Protein AF-A0A380EKN5-F1 (afdb_monomer)

Mean predicted aligned error: 5.37 Å

pLDDT: mean 86.62, std 10.3, range [57.97, 96.75]

Nearest PDB structures (foldseek):
  8b2j-assembly2_B  TM=3.883E-01  e=3.555E+00  Homo sapiens
  5bqx-assembly1_A-2  TM=4.044E-01  e=5.660E+00  Homo sapiens
  4loi-assembly1_A  TM=3.855E-01  e=6.464E+00  Homo sapiens
  8a2k-assembly1_B  TM=3.334E-01  e=6.464E+00  Homo sapiens
  6s27-assembly1_A-2  TM=3.411E-01  e=6.908E+00  Homo sapiens

Foldseek 3Di:
DVCVVVVQKAWDDWDCDDPDDDRPGHIDTDIDGDDPDPVVSVVVVVVVVVVVVVD

Structure (mmCIF, N/CA/C/O backbone):
data_AF-A0A380EKN5-F1
#
_entry.id   AF-A0A380EKN5-F1
#
loop_
_atom_site.group_PDB
_atom_site.id
_atom_site.type_symbol
_atom_site.label_atom_id
_atom_site.label_alt_id
_atom_site.label_comp_id
_atom_site.label_asym_id
_atom_site.label_entity_id
_atom_site.label_seq_id
_atom_site.pdbx_PDB_ins_code
_atom_site.Cartn_x
_atom_site.Cartn_y
_atom_site.Cartn_z
_atom_site.occupancy
_atom_site.B_iso_or_equiv
_atom_site.auth_seq_id
_atom_site.auth_comp_id
_atom_site.auth_asym_id
_atom_site.auth_atom_id
_atom_site.pdbx_PDB_model_num
ATOM 1 N N . MET A 1 1 ? 1.454 -9.247 1.439 1.00 69.69 1 MET A N 1
ATOM 2 C CA . MET A 1 1 ? 0.018 -9.540 1.173 1.00 69.69 1 MET A CA 1
ATOM 3 C C . MET A 1 1 ? -0.894 -9.382 2.395 1.00 69.69 1 MET A C 1
ATOM 5 O O . MET A 1 1 ? -2.073 -9.134 2.185 1.00 69.69 1 MET A O 1
ATOM 9 N N . LYS A 1 2 ? -0.389 -9.515 3.635 1.00 90.44 2 LYS A N 1
ATOM 10 C CA . LYS A 1 2 ? -1.147 -9.344 4.892 1.00 90.44 2 LYS A CA 1
ATOM 11 C C . LYS A 1 2 ? -2.019 -8.075 4.911 1.00 90.44 2 LYS A C 1
ATOM 13 O O . LYS A 1 2 ? -3.236 -8.191 4.878 1.00 90.44 2 LYS A O 1
ATOM 18 N N . TYR A 1 3 ? -1.398 -6.902 4.784 1.00 92.31 3 TYR A N 1
ATOM 19 C CA . TYR A 1 3 ? -2.084 -5.601 4.823 1.00 92.31 3 TYR A CA 1
ATOM 20 C C . TYR A 1 3 ? -3.134 -5.391 3.718 1.00 92.31 3 TYR A C 1
ATOM 22 O O . TYR A 1 3 ? -4.103 -4.664 3.907 1.00 92.31 3 TYR A O 1
ATOM 30 N N . VAL A 1 4 ? -2.970 -6.057 2.568 1.00 90.75 4 VAL A N 1
ATOM 31 C CA . VAL A 1 4 ? -3.966 -6.034 1.484 1.00 90.75 4 VAL A CA 1
ATOM 32 C C . VAL A 1 4 ? -5.187 -6.874 1.855 1.00 90.75 4 VAL A C 1
ATOM 34 O O . VAL A 1 4 ? -6.316 -6.456 1.633 1.00 90.75 4 VAL A O 1
ATOM 37 N N . LYS A 1 5 ? -4.972 -8.053 2.453 1.00 92.44 5 LYS A N 1
ATOM 38 C CA . LYS A 1 5 ? -6.061 -8.932 2.908 1.00 92.44 5 LYS A CA 1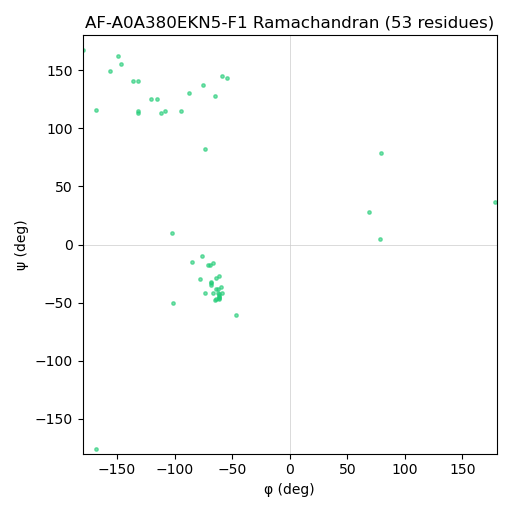
ATOM 39 C C . LYS A 1 5 ? -6.836 -8.335 4.083 1.00 92.44 5 LYS A C 1
ATOM 41 O O . LYS A 1 5 ? -8.033 -8.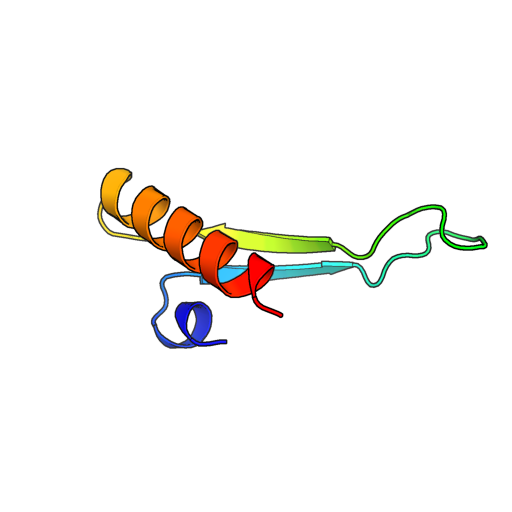562 4.185 1.00 92.44 5 LYS A O 1
ATOM 46 N N . GLU A 1 6 ? -6.156 -7.578 4.936 1.00 92.44 6 GLU A N 1
ATOM 47 C CA . GLU A 1 6 ? -6.750 -6.858 6.070 1.00 92.44 6 GLU A CA 1
ATOM 48 C C . GLU A 1 6 ? -7.512 -5.590 5.638 1.00 92.44 6 GLU A C 1
ATOM 50 O O . GLU A 1 6 ? -8.223 -5.002 6.444 1.00 92.44 6 GLU A O 1
ATOM 55 N N . GLY A 1 7 ? -7.395 -5.168 4.371 1.00 92.19 7 GLY A N 1
ATOM 56 C CA . GLY A 1 7 ? -8.056 -3.966 3.845 1.00 92.19 7 GLY A CA 1
ATOM 57 C C . GLY A 1 7 ? -7.372 -2.646 4.222 1.00 92.19 7 GLY A C 1
ATOM 58 O O . GLY A 1 7 ? -7.875 -1.577 3.884 1.00 92.19 7 GLY A O 1
ATOM 59 N N . SER A 1 8 ? -6.217 -2.698 4.890 1.00 93.94 8 SER A N 1
ATOM 60 C CA . SER A 1 8 ? -5.449 -1.513 5.294 1.00 93.94 8 SER A CA 1
ATOM 61 C C . SER A 1 8 ? -4.516 -0.986 4.200 1.00 93.94 8 SER A C 1
ATOM 63 O O . SER A 1 8 ? -4.035 0.141 4.297 1.00 93.94 8 SER A O 1
ATOM 65 N N . LEU A 1 9 ? -4.248 -1.775 3.154 1.00 93.38 9 LEU A N 1
ATOM 66 C CA . LEU A 1 9 ? -3.398 -1.382 2.030 1.00 93.38 9 LEU A CA 1
ATOM 67 C C . LEU A 1 9 ? -4.070 -1.698 0.695 1.00 93.38 9 LEU A C 1
ATOM 69 O O . LEU A 1 9 ? -4.237 -2.863 0.332 1.00 93.38 9 LEU A O 1
ATOM 73 N N . TYR A 1 10 ? -4.388 -0.663 -0.073 1.00 93.94 10 TYR A N 1
ATOM 74 C CA . TYR A 1 10 ? -4.949 -0.818 -1.409 1.00 93.94 10 TYR A CA 1
ATOM 75 C C . TYR A 1 10 ? -3.841 -0.766 -2.468 1.00 93.94 10 TYR A C 1
ATOM 77 O O . TYR A 1 10 ? -3.205 0.281 -2.623 1.00 93.94 10 TYR A O 1
ATOM 85 N N . PRO A 1 11 ? -3.587 -1.863 -3.210 1.00 92.62 11 PRO A N 1
ATOM 86 C CA . PRO A 1 11 ? -2.688 -1.836 -4.359 1.00 92.62 11 PRO A CA 1
ATOM 87 C C . PRO A 1 11 ? -3.286 -0.942 -5.449 1.00 92.62 11 PRO A C 1
ATOM 89 O O . PRO A 1 11 ? -4.430 -1.145 -5.849 1.00 92.62 11 PRO A O 1
ATOM 92 N N . LEU A 1 12 ? -2.519 0.027 -5.947 1.00 91.12 12 LEU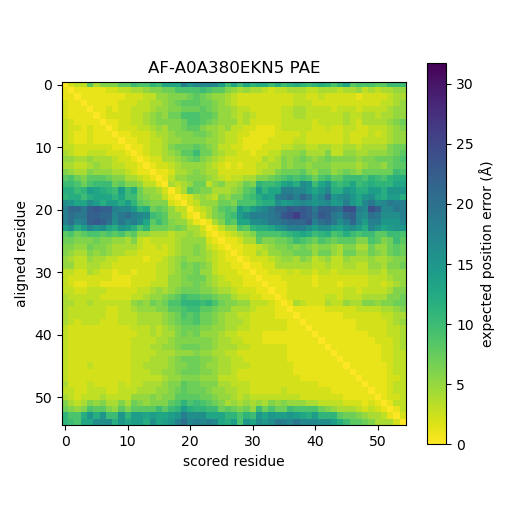 A N 1
ATOM 93 C CA . LEU A 1 12 ? -2.945 0.866 -7.071 1.00 91.12 12 LEU A CA 1
ATOM 94 C C . LEU A 1 12 ? -2.302 0.424 -8.375 1.00 91.12 12 LEU A C 1
ATOM 96 O O . LEU A 1 12 ? -2.971 0.270 -9.392 1.00 91.12 12 LEU A O 1
ATOM 100 N N . SER A 1 13 ? -0.984 0.271 -8.351 1.00 88.88 13 SER A N 1
ATOM 101 C CA . SER A 1 13 ? -0.212 -0.007 -9.547 1.00 88.88 13 SER A CA 1
ATOM 102 C C . SER A 1 13 ? 1.090 -0.695 -9.189 1.00 88.88 13 SER A C 1
ATOM 104 O O . SER A 1 13 ? 1.681 -0.480 -8.131 1.00 88.88 13 SER A O 1
ATOM 106 N N . TYR A 1 14 ? 1.545 -1.530 -10.108 1.00 88.06 14 TYR A N 1
ATOM 107 C CA . TYR A 1 14 ? 2.889 -2.063 -10.089 1.00 88.06 14 TYR A CA 1
ATOM 108 C C . TYR A 1 14 ? 3.562 -1.643 -11.385 1.00 88.06 14 TYR A C 1
ATOM 110 O O . TYR A 1 14 ? 3.020 -1.853 -12.468 1.00 88.06 14 TYR A O 1
ATOM 118 N N . TYR A 1 15 ? 4.711 -1.003 -11.245 1.00 85.69 15 TYR A N 1
ATOM 119 C CA . TYR A 1 15 ? 5.593 -0.670 -12.341 1.00 85.69 15 TYR A CA 1
ATOM 120 C C . TYR A 1 15 ? 6.810 -1.579 -12.214 1.00 85.69 15 TYR A C 1
ATOM 122 O O . TYR A 1 15 ? 7.532 -1.508 -11.218 1.00 85.69 15 TYR A O 1
ATOM 130 N N . ASP A 1 16 ? 6.990 -2.462 -13.186 1.00 81.50 16 ASP A N 1
ATOM 131 C CA . ASP A 1 16 ? 8.006 -3.518 -13.199 1.00 81.50 16 ASP A CA 1
ATOM 132 C C . ASP A 1 16 ? 9.428 -2.983 -13.355 1.00 81.50 16 ASP A C 1
ATOM 134 O O . ASP A 1 16 ? 10.369 -3.647 -12.933 1.00 81.50 16 ASP A O 1
ATOM 138 N N . GLY A 1 17 ? 9.581 -1.742 -13.808 1.00 76.19 17 GLY A N 1
ATOM 139 C CA . GLY A 1 17 ? 10.870 -1.077 -13.806 1.00 76.19 17 GLY A CA 1
ATOM 140 C C . GLY A 1 17 ? 11.743 -1.528 -14.958 1.00 76.19 17 GLY A C 1
ATOM 141 O O . GLY A 1 17 ? 12.675 -2.284 -14.761 1.00 76.19 17 GLY A O 1
ATOM 142 N N . ASP A 1 18 ? 11.481 -0.990 -16.139 1.00 69.81 18 ASP A N 1
ATOM 143 C CA . ASP A 1 18 ? 12.511 -0.534 -17.064 1.00 69.81 18 ASP A CA 1
ATOM 144 C C . ASP A 1 18 ? 11.817 0.284 -18.154 1.00 69.81 18 ASP A C 1
ATOM 146 O O . ASP A 1 18 ? 10.960 -0.226 -18.867 1.00 69.81 18 ASP A O 1
ATOM 150 N N . TRP A 1 19 ? 12.113 1.582 -18.254 1.00 63.44 19 TRP A N 1
ATOM 151 C CA . TRP A 1 19 ? 11.398 2.403 -19.232 1.00 63.44 19 TRP A CA 1
ATOM 152 C C . TRP A 1 19 ? 11.941 2.194 -20.658 1.00 63.44 19 TRP A C 1
ATOM 154 O O . TRP A 1 19 ? 11.128 2.333 -21.550 1.00 63.44 19 TRP A O 1
ATOM 164 N N . TYR A 1 20 ? 13.233 1.853 -20.873 1.00 68.19 20 TYR A N 1
ATOM 165 C CA . TYR A 1 20 ? 13.885 1.480 -22.165 1.00 68.19 20 TYR A CA 1
ATOM 166 C C . TYR A 1 20 ? 15.426 1.190 -21.994 1.00 68.19 20 TYR A C 1
ATOM 168 O O . TYR A 1 20 ? 16.216 1.611 -22.844 1.00 68.19 20 TYR A O 1
ATOM 176 N N . GLY A 1 21 ? 15.950 0.581 -20.915 1.00 68.06 21 GLY A N 1
ATOM 177 C CA . GLY A 1 21 ? 17.412 0.413 -20.720 1.00 68.06 21 GLY A CA 1
ATOM 178 C C . GLY A 1 21 ? 17.913 -0.532 -19.603 1.00 68.06 21 GLY A C 1
ATOM 179 O O . GLY A 1 21 ? 17.167 -1.183 -18.899 1.00 68.06 21 GLY A O 1
ATOM 180 N N . GLU A 1 22 ? 19.233 -0.603 -19.404 1.00 67.31 22 GLU A N 1
ATOM 181 C CA . GLU A 1 22 ? 19.861 -1.449 -18.366 1.00 67.31 22 GLU A CA 1
ATOM 182 C C . GLU A 1 22 ? 19.657 -0.857 -16.946 1.00 67.31 22 GLU A C 1
ATOM 184 O O . GLU A 1 22 ? 20.517 -0.136 -16.444 1.00 67.31 22 GLU A O 1
ATOM 189 N N . ASP A 1 23 ? 18.505 -1.094 -16.303 1.00 66.44 23 ASP A N 1
ATOM 190 C CA . ASP A 1 23 ? 18.189 -0.729 -14.898 1.00 66.44 23 ASP A CA 1
ATOM 191 C C . ASP A 1 23 ? 18.042 0.777 -14.568 1.00 66.44 23 ASP A C 1
ATOM 193 O O . ASP A 1 23 ? 18.217 1.222 -13.427 1.00 66.44 23 ASP A O 1
ATOM 197 N N . LYS A 1 24 ? 17.646 1.616 -15.533 1.00 71.50 24 LYS A N 1
ATOM 198 C CA . LYS A 1 24 ? 17.472 3.068 -15.284 1.00 71.50 24 LYS A CA 1
ATOM 199 C C . LYS A 1 24 ? 16.368 3.415 -14.284 1.00 71.50 24 LYS A C 1
ATOM 201 O O . LYS A 1 24 ? 16.431 4.468 -13.644 1.00 71.50 24 LYS A O 1
ATOM 206 N N . VAL A 1 25 ? 15.330 2.588 -14.181 1.00 80.00 25 VAL A N 1
ATOM 207 C CA . VAL A 1 25 ? 14.187 2.839 -13.298 1.00 80.00 25 VAL A CA 1
ATOM 208 C C . VAL A 1 25 ? 13.893 1.586 -12.499 1.00 80.00 25 VAL A C 1
ATOM 210 O O . VAL A 1 25 ? 13.420 0.603 -13.049 1.00 80.00 25 VAL A O 1
ATOM 213 N N . LYS A 1 26 ? 14.107 1.659 -11.183 1.00 82.44 26 LYS A N 1
ATOM 214 C CA . LYS A 1 26 ? 13.717 0.589 -10.261 1.00 82.44 26 LYS A CA 1
ATOM 215 C C . LYS A 1 26 ? 12.215 0.332 -10.332 1.00 82.44 26 LYS A C 1
ATOM 217 O O . LYS A 1 26 ? 11.437 1.289 -10.438 1.00 82.44 26 LYS A O 1
ATOM 222 N N . SER A 1 27 ? 11.825 -0.929 -10.176 1.00 84.31 27 SER A N 1
ATOM 223 C CA . SER A 1 27 ? 10.431 -1.317 -9.988 1.00 84.31 27 SER A CA 1
ATOM 224 C C . SER A 1 27 ? 9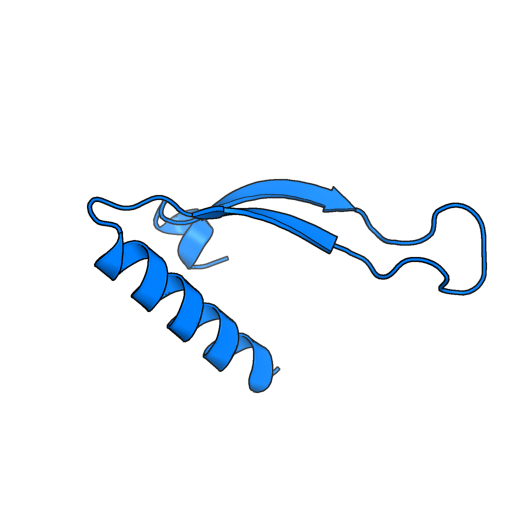.824 -0.556 -8.809 1.00 84.31 27 SER A C 1
ATOM 226 O O . SER A 1 27 ? 10.491 -0.289 -7.803 1.00 84.31 27 SER A O 1
ATOM 228 N N . ARG A 1 28 ? 8.553 -0.178 -8.928 1.00 87.00 28 ARG A N 1
ATOM 229 C CA . ARG A 1 28 ? 7.825 0.547 -7.882 1.00 87.00 28 ARG A CA 1
ATOM 230 C C . ARG A 1 28 ? 6.446 -0.045 -7.720 1.00 87.00 28 ARG A C 1
ATOM 232 O O . ARG A 1 28 ? 5.767 -0.359 -8.692 1.00 87.00 28 ARG A O 1
ATOM 239 N N . PHE A 1 29 ? 6.017 -0.121 -6.475 1.00 87.56 29 PHE A N 1
ATOM 240 C CA . PHE A 1 29 ? 4.666 -0.506 -6.133 1.00 87.56 29 PHE A CA 1
ATOM 241 C C . PHE A 1 29 ? 3.947 0.704 -5.538 1.00 87.56 29 PHE A C 1
ATOM 243 O O . PHE A 1 29 ? 4.326 1.209 -4.483 1.00 87.56 29 PHE A O 1
ATOM 250 N N . GLY A 1 30 ? 2.945 1.200 -6.260 1.00 89.88 30 GLY A N 1
ATOM 251 C CA . GLY A 1 30 ? 2.066 2.271 -5.817 1.00 89.88 30 GLY A CA 1
ATOM 252 C C . GLY A 1 30 ? 0.894 1.698 -5.031 1.00 89.88 30 GLY A C 1
ATOM 253 O O . GLY A 1 30 ? 0.212 0.780 -5.490 1.00 89.88 30 GLY A O 1
ATOM 254 N N . CYS A 1 31 ? 0.639 2.251 -3.852 1.00 92.94 31 CYS A N 1
ATOM 255 C CA . CYS A 1 31 ? -0.449 1.828 -2.980 1.00 92.94 31 CYS A CA 1
ATOM 256 C C . CYS A 1 31 ? -0.987 3.000 -2.152 1.00 92.94 31 CYS A C 1
ATOM 258 O O . CYS A 1 31 ? -0.334 4.035 -2.023 1.00 92.94 31 CYS A O 1
ATOM 260 N N . ILE A 1 32 ? -2.195 2.832 -1.613 1.00 94.75 32 ILE A N 1
ATOM 261 C CA . ILE A 1 32 ? -2.809 3.759 -0.658 1.00 94.75 32 ILE A CA 1
ATOM 262 C C . ILE A 1 32 ? -2.979 3.032 0.666 1.00 94.75 32 ILE A C 1
ATOM 264 O O . ILE A 1 32 ? -3.631 1.987 0.723 1.00 94.75 32 ILE A O 1
ATOM 268 N N . TRP A 1 33 ? -2.438 3.617 1.730 1.00 95.25 33 TRP A N 1
ATOM 269 C CA . TRP A 1 33 ? -2.759 3.203 3.088 1.00 95.25 33 TRP A CA 1
ATOM 270 C C . TRP A 1 33 ? -4.139 3.710 3.501 1.00 95.25 33 TRP A C 1
ATOM 272 O O . TRP A 1 33 ? -4.493 4.866 3.261 1.00 95.25 33 TRP A O 1
ATOM 282 N N . HIS A 1 34 ? -4.898 2.842 4.156 1.00 94.38 34 HIS A N 1
ATOM 283 C CA . HIS A 1 34 ? -6.228 3.121 4.671 1.00 94.38 34 HIS A CA 1
ATOM 284 C C . HIS A 1 34 ? -6.341 2.661 6.125 1.00 94.38 34 HIS A C 1
ATOM 286 O O . HIS A 1 34 ? -5.829 1.607 6.500 1.00 94.38 34 HIS A O 1
ATOM 292 N N . GLY A 1 35 ? -7.028 3.450 6.944 1.00 92.81 35 GLY A N 1
ATOM 293 C CA . GLY A 1 35 ? -7.285 3.141 8.344 1.00 92.81 35 GLY A CA 1
ATOM 294 C C . GLY A 1 35 ? -8.102 4.242 9.010 1.00 92.81 35 GLY A C 1
ATOM 295 O O . GLY A 1 35 ? -8.245 5.337 8.465 1.00 92.81 35 GLY A O 1
ATOM 296 N N . ASP A 1 36 ? -8.611 3.949 10.203 1.00 92.81 36 ASP 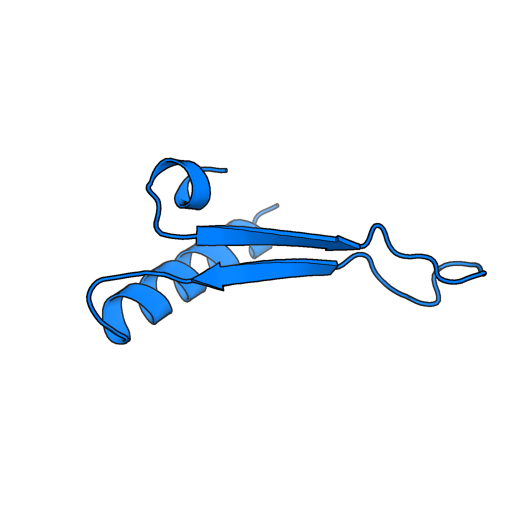A N 1
ATOM 297 C CA . ASP A 1 36 ? -9.542 4.824 10.929 1.00 92.81 36 ASP A CA 1
ATOM 298 C C . ASP A 1 36 ? -8.883 6.097 11.481 1.00 92.81 36 ASP A C 1
ATOM 300 O O . ASP A 1 36 ? -9.557 7.070 11.822 1.00 92.81 36 ASP A O 1
ATOM 304 N N . SER A 1 37 ? -7.551 6.109 11.572 1.00 96.38 37 SER A N 1
ATOM 305 C CA . SER A 1 37 ? -6.783 7.258 12.030 1.00 96.38 37 SER A CA 1
ATOM 306 C C . SER A 1 37 ? -5.431 7.353 11.325 1.00 96.38 37 SER A C 1
ATOM 308 O O . SER A 1 37 ? -4.855 6.358 10.876 1.00 96.38 37 SER A O 1
ATOM 310 N N . LYS A 1 38 ? -4.884 8.572 11.273 1.00 95.19 38 LYS A N 1
ATOM 311 C CA . LYS A 1 38 ? -3.532 8.816 10.756 1.00 95.19 38 LYS A CA 1
ATOM 312 C C . LYS A 1 38 ? -2.468 8.054 11.551 1.00 95.19 38 LYS A C 1
ATOM 314 O O . LYS A 1 38 ? -1.493 7.597 10.966 1.00 95.19 38 LYS A O 1
ATOM 319 N N . GLU A 1 39 ? -2.643 7.931 12.864 1.00 96.75 39 GLU A N 1
ATOM 320 C CA . GLU A 1 39 ? -1.695 7.241 13.741 1.00 96.75 39 GLU A CA 1
ATOM 321 C C . GLU A 1 39 ? -1.612 5.751 13.400 1.00 96.75 39 GLU A C 1
ATOM 323 O O . GLU A 1 39 ? -0.522 5.254 13.128 1.00 96.75 39 GLU A O 1
ATOM 328 N N . THR A 1 40 ? -2.765 5.091 13.254 1.00 94.44 40 THR A N 1
ATOM 329 C CA . THR A 1 40 ? -2.859 3.688 12.823 1.00 94.44 40 THR A CA 1
ATOM 330 C C . THR A 1 40 ? -2.225 3.465 11.448 1.00 94.44 40 THR A C 1
ATOM 332 O O . THR A 1 40 ? -1.510 2.487 11.242 1.00 94.44 40 THR A O 1
ATOM 335 N N . VAL A 1 41 ? -2.439 4.386 10.498 1.00 95.88 41 VAL A N 1
ATOM 336 C CA . VAL A 1 41 ? -1.796 4.312 9.175 1.00 95.88 41 VAL A CA 1
ATOM 337 C C . VAL A 1 41 ? -0.270 4.372 9.291 1.00 95.88 41 VAL A C 1
ATOM 339 O O . VAL A 1 41 ? 0.420 3.557 8.683 1.00 95.88 41 VAL A O 1
ATOM 342 N N . LEU A 1 42 ? 0.260 5.296 10.095 1.00 96.06 42 LEU A N 1
ATOM 343 C CA . LEU A 1 42 ? 1.704 5.447 10.283 1.00 96.06 42 LEU A CA 1
ATOM 344 C C . LEU A 1 42 ? 2.328 4.257 11.027 1.00 96.06 42 LEU A C 1
ATOM 346 O O . LEU A 1 42 ? 3.469 3.894 10.754 1.00 96.06 42 LEU A O 1
ATOM 350 N N . GLU A 1 43 ? 1.613 3.650 11.973 1.00 95.25 43 GLU A N 1
ATOM 351 C CA . GLU A 1 43 ? 2.050 2.422 12.648 1.00 95.25 43 GLU A CA 1
ATOM 352 C C . GLU A 1 43 ? 2.144 1.244 11.680 1.00 95.25 43 GLU A C 1
ATOM 354 O O . GLU A 1 43 ? 3.167 0.558 11.653 1.00 95.25 43 GLU A O 1
ATOM 359 N N . ASN A 1 44 ? 1.121 1.054 10.844 1.00 94.25 44 ASN A N 1
ATOM 360 C CA . ASN A 1 44 ? 1.107 0.010 9.823 1.00 94.25 44 ASN A CA 1
ATOM 361 C C . ASN A 1 44 ? 2.227 0.199 8.794 1.00 94.25 44 ASN A C 1
ATOM 363 O O . ASN A 1 44 ? 2.896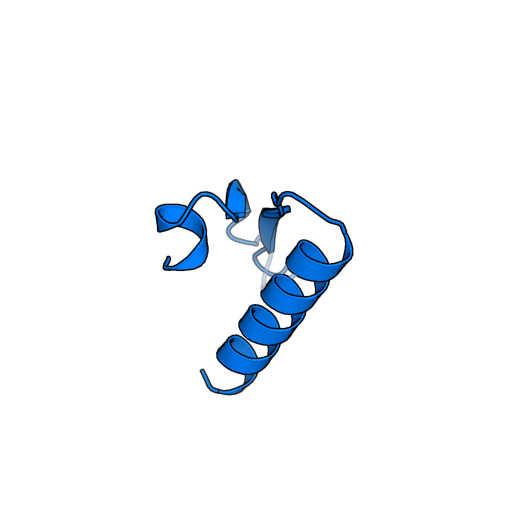 -0.771 8.442 1.00 94.25 44 ASN A O 1
ATOM 367 N N . GLU A 1 45 ? 2.474 1.437 8.355 1.00 93.94 45 GLU A N 1
ATOM 368 C CA . GLU A 1 45 ? 3.581 1.759 7.450 1.00 93.94 45 GLU A CA 1
ATOM 369 C C . GLU A 1 45 ? 4.942 1.435 8.081 1.00 93.94 45 GLU A C 1
ATOM 371 O O . GLU A 1 45 ? 5.767 0.771 7.452 1.00 93.94 45 GLU A O 1
ATOM 376 N N . ARG A 1 46 ? 5.174 1.836 9.340 1.00 94.81 46 ARG A N 1
ATOM 377 C CA . ARG A 1 46 ? 6.423 1.522 10.055 1.00 94.81 46 ARG A CA 1
ATOM 378 C C . ARG A 1 46 ? 6.632 0.020 10.214 1.00 94.81 46 ARG A C 1
ATOM 380 O O . ARG A 1 46 ? 7.739 -0.458 9.985 1.00 94.81 46 ARG A O 1
ATOM 387 N N . ALA A 1 47 ? 5.585 -0.714 10.589 1.00 93.88 47 ALA A N 1
ATOM 388 C CA . ALA A 1 47 ? 5.646 -2.167 10.713 1.00 93.88 47 ALA A CA 1
ATOM 389 C C . ALA A 1 47 ? 5.978 -2.826 9.366 1.00 93.88 47 ALA A C 1
ATOM 391 O O . ALA A 1 47 ? 6.871 -3.663 9.302 1.00 93.88 47 ALA A O 1
ATOM 392 N N . PHE A 1 48 ? 5.333 -2.390 8.281 1.00 92.38 48 PHE A N 1
ATOM 393 C CA . PHE A 1 48 ? 5.599 -2.897 6.935 1.00 92.38 48 PHE A CA 1
ATOM 394 C C . PHE A 1 48 ? 7.044 -2.642 6.475 1.00 92.38 48 PHE A C 1
ATOM 396 O O . PHE A 1 48 ? 7.669 -3.533 5.904 1.00 92.38 48 PHE A O 1
ATOM 403 N N . LEU A 1 49 ? 7.593 -1.450 6.735 1.00 91.25 49 LEU A N 1
ATOM 404 C CA . LEU A 1 49 ? 8.983 -1.123 6.395 1.00 91.25 49 LEU A CA 1
ATOM 405 C C . LEU A 1 49 ? 9.990 -1.940 7.216 1.00 91.25 49 LEU A C 1
ATOM 407 O O . LEU A 1 49 ? 10.955 -2.444 6.652 1.00 91.25 4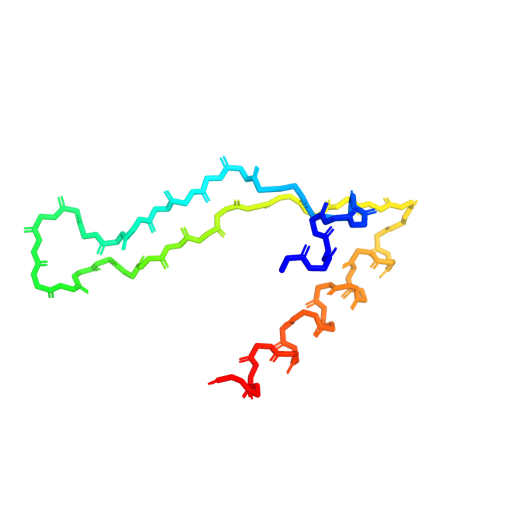9 LEU A O 1
ATOM 411 N N . ALA A 1 50 ? 9.740 -2.129 8.514 1.00 93.69 50 ALA A N 1
ATOM 412 C CA . ALA A 1 50 ? 10.578 -2.979 9.360 1.00 93.69 50 ALA A CA 1
ATOM 413 C C . ALA A 1 50 ? 10.540 -4.451 8.915 1.00 93.69 50 ALA A C 1
ATOM 415 O O . ALA A 1 50 ? 11.566 -5.124 8.911 1.00 93.69 50 ALA A O 1
ATOM 416 N N . GLU A 1 51 ? 9.372 -4.953 8.497 1.00 91.56 51 GLU A N 1
ATOM 417 C CA . GLU A 1 51 ? 9.248 -6.292 7.911 1.00 91.56 51 GLU A CA 1
ATOM 418 C C . GLU A 1 51 ? 10.063 -6.416 6.608 1.00 91.56 51 GLU A C 1
ATOM 420 O O . GLU A 1 51 ? 10.686 -7.451 6.393 1.00 91.56 51 GLU A O 1
ATOM 425 N N . LEU A 1 52 ? 10.102 -5.375 5.764 1.00 85.75 52 LEU A N 1
ATOM 426 C CA . LEU A 1 52 ? 10.855 -5.352 4.500 1.00 85.75 52 LEU A CA 1
ATOM 427 C C . LEU A 1 52 ? 12.380 -5.343 4.674 1.00 85.75 52 LEU A C 1
ATOM 429 O O . LEU A 1 52 ? 13.068 -5.913 3.837 1.00 85.75 52 LEU A O 1
ATOM 433 N N . GLU A 1 53 ? 12.916 -4.717 5.725 1.00 82.19 53 GLU A N 1
ATOM 434 C CA . GLU A 1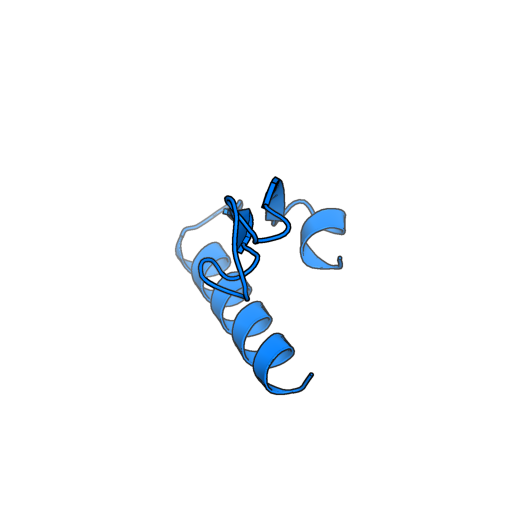 53 ? 14.368 -4.703 5.997 1.00 82.19 53 GLU A CA 1
ATOM 435 C C . GLU A 1 53 ? 14.931 -6.088 6.363 1.00 82.19 53 GLU A C 1
ATOM 437 O O . GLU A 1 53 ? 16.144 -6.299 6.338 1.00 82.19 53 GLU A O 1
ATOM 442 N N . HIS A 1 54 ? 14.057 -7.036 6.702 1.00 68.12 54 HIS A N 1
ATOM 443 C CA . HIS A 1 54 ? 14.414 -8.402 7.077 1.00 68.12 54 HIS A CA 1
ATOM 444 C C . HIS A 1 54 ? 14.192 -9.439 5.958 1.00 68.12 54 HIS A C 1
ATOM 446 O O . HIS A 1 54 ? 14.299 -10.639 6.227 1.00 68.12 54 HIS A O 1
ATOM 452 N N . TYR A 1 55 ? 13.910 -8.994 4.729 1.00 57.97 55 TYR A N 1
ATOM 453 C CA . TYR A 1 55 ? 13.834 -9.814 3.510 1.00 57.97 55 TYR A CA 1
ATOM 454 C C . TYR A 1 55 ? 15.018 -9.548 2.577 1.00 57.97 55 TYR A C 1
ATOM 456 O O . TYR A 1 55 ? 15.465 -10.528 1.938 1.00 57.97 55 TYR A O 1
#

Sequence (55 aa):
MKYVKEGSLYPLSYYDGDWYGEDKVKSRFGCIWHGDSKETVLENERAFLAELEHY

Solvent-accessible surface area (backbone atoms only — not compar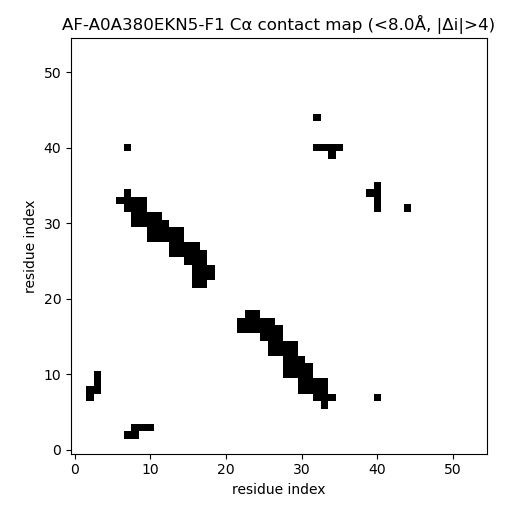able to full-atom values): 3433 Å² total; per-residue (Å²): 111,67,51,48,76,71,63,34,32,45,82,73,47,76,44,82,43,54,91,87,59,95,70,82,34,75,55,46,76,43,64,46,79,44,64,100,41,73,66,60,37,51,51,53,51,52,51,53,52,59,57,56,78,75,109

Secondary structure (DSSP, 8-state):
-HHHHTTSEEEEEEE-S-SSSSSSS--EEEEEE--SSHHHHHHHHHHHHHHHTT-

Radius of gyration: 13.66 Å; Cα contacts (8 Å, |Δi|>4): 59; chains: 1; bounding box: 29×19×36 Å

Organism: Staphylococcus aureus (NCBI:txid1280)